Protein AF-A0A931UUV2-F1 (afdb_monomer_lite)

Radius of gyration: 27.18 Å; chains: 1; bounding box: 53×84×62 Å

pLDDT: mean 75.2, std 16.76, range [41.75, 92.62]

Secondary structure (DSSP, 8-state):
--------------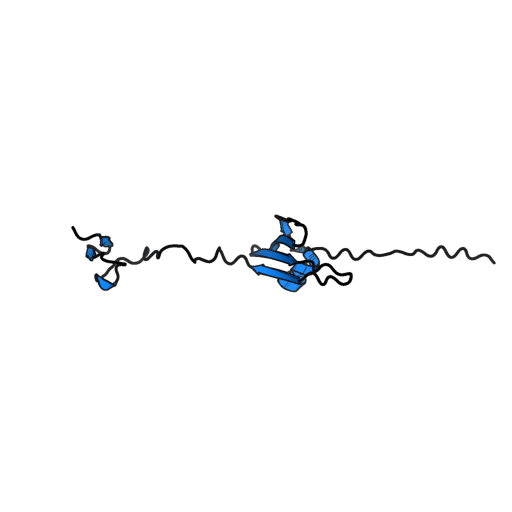---HHHHHHHHH---TTTPEEEEEEE-SSEEEEEEEETTEEEEEEEE--SSTT---EEEEEE--SS--SS-----TTS--SSGGGSSTT-EEETTEEE---

Foldseek 3Di:
DDPPPPPPPPPPPCPPPVLNVVCVQVVAHSVQWDWAPWDDDPFKTWIWIDGPNWIKIKMWGQDPDPPGPTDIHIDICPPPPVPDDDDCPPPWFDDAQVVDPDRFGRDPSHTHHDD

Structure (mmCIF, N/CA/C/O backbone):
data_AF-A0A931UUV2-F1
#
_entry.id   AF-A0A931UUV2-F1
#
loop_
_atom_site.group_PDB
_atom_site.id
_atom_site.type_symbol
_atom_site.label_atom_id
_atom_site.label_alt_id
_atom_site.label_comp_id
_atom_site.label_asym_id
_atom_site.label_entity_id
_atom_site.label_seq_id
_atom_site.pdbx_PDB_ins_code
_atom_site.Cartn_x
_atom_site.Cartn_y
_atom_site.Cartn_z
_atom_site.occupancy
_atom_site.B_iso_or_equiv
_atom_site.auth_seq_id
_atom_site.auth_comp_id
_atom_site.auth_asym_id
_atom_site.auth_atom_id
_atom_site.pdbx_PDB_model_num
ATOM 1 N N . MET A 1 1 ? 29.832 -46.466 -30.588 1.00 43.53 1 MET A N 1
ATOM 2 C CA . MET A 1 1 ? 30.261 -45.431 -29.619 1.00 43.53 1 MET A CA 1
ATOM 3 C C . MET A 1 1 ? 30.184 -44.061 -30.270 1.00 43.53 1 MET A C 1
ATOM 5 O O . MET A 1 1 ? 31.034 -43.744 -31.090 1.00 43.53 1 MET A O 1
ATOM 9 N N . ARG A 1 2 ? 29.149 -43.280 -29.950 1.00 47.00 2 ARG A N 1
ATOM 10 C CA . ARG A 1 2 ? 29.102 -41.823 -30.152 1.00 47.00 2 ARG A CA 1
ATOM 11 C C . ARG A 1 2 ? 27.909 -41.295 -29.351 1.00 47.00 2 ARG A C 1
ATOM 13 O O . ARG A 1 2 ? 26.802 -41.178 -29.858 1.00 47.00 2 ARG A O 1
ATOM 20 N N . PHE A 1 3 ? 28.135 -41.108 -28.052 1.00 41.75 3 PHE A N 1
ATOM 21 C CA . PHE A 1 3 ? 27.196 -40.430 -27.163 1.00 41.75 3 PHE A CA 1
ATOM 22 C C . PHE A 1 3 ? 27.220 -38.942 -27.519 1.00 41.75 3 PHE A C 1
ATOM 24 O O . PHE A 1 3 ? 28.161 -38.233 -27.170 1.00 41.75 3 PHE A O 1
ATOM 31 N N . LEU A 1 4 ? 26.202 -38.474 -28.242 1.00 49.59 4 LEU A N 1
ATOM 32 C CA . LEU A 1 4 ? 25.892 -37.051 -28.314 1.00 49.59 4 LEU A CA 1
ATOM 33 C C . LEU A 1 4 ? 25.261 -36.661 -26.975 1.00 49.59 4 LEU A C 1
ATOM 35 O O . LEU A 1 4 ? 24.046 -36.712 -26.800 1.00 49.59 4 LEU A O 1
ATOM 39 N N . VAL A 1 5 ? 26.114 -36.334 -26.005 1.00 54.09 5 VAL A N 1
ATOM 40 C CA . VAL A 1 5 ? 25.718 -35.656 -24.770 1.00 54.09 5 VAL A CA 1
ATOM 41 C C . VAL A 1 5 ? 25.314 -34.236 -25.168 1.00 54.09 5 VAL A C 1
ATOM 43 O O . VAL A 1 5 ? 26.140 -33.331 -25.232 1.00 54.09 5 VAL A O 1
ATOM 46 N N . PHE A 1 6 ? 24.040 -34.053 -25.516 1.00 47.78 6 PHE A N 1
ATOM 47 C CA . PHE A 1 6 ? 23.424 -32.733 -25.594 1.00 47.78 6 PHE A CA 1
ATOM 48 C C . PHE A 1 6 ? 23.299 -32.214 -24.163 1.00 47.78 6 PHE A C 1
ATOM 50 O O . PHE A 1 6 ? 22.319 -32.476 -23.468 1.00 47.78 6 PHE A O 1
ATOM 57 N N . SER A 1 7 ? 24.347 -31.533 -23.703 1.00 49.03 7 SER A N 1
ATOM 58 C CA . SER A 1 7 ? 24.366 -30.804 -22.441 1.00 49.03 7 SER A CA 1
ATOM 59 C C . SER A 1 7 ? 23.264 -29.747 -22.459 1.00 49.03 7 SER A C 1
ATOM 61 O O . SER A 1 7 ? 23.440 -28.647 -22.980 1.00 49.03 7 SER A O 1
ATOM 63 N N . ALA A 1 8 ? 22.110 -30.104 -21.896 1.00 55.12 8 ALA A N 1
ATOM 64 C CA . ALA A 1 8 ? 21.038 -29.192 -21.548 1.00 55.12 8 ALA A CA 1
ATOM 65 C C . ALA A 1 8 ? 21.537 -28.256 -20.438 1.00 55.12 8 ALA A C 1
ATOM 67 O O . ALA A 1 8 ? 21.342 -28.508 -19.250 1.00 55.12 8 ALA A O 1
ATOM 68 N N . LEU A 1 9 ? 22.221 -27.180 -20.827 1.00 50.59 9 LEU A N 1
ATOM 69 C CA . LEU A 1 9 ? 22.551 -26.078 -19.933 1.00 50.59 9 LEU A CA 1
ATOM 70 C C . LEU A 1 9 ? 21.280 -25.232 -19.738 1.00 50.59 9 LEU A C 1
ATOM 72 O O . LEU A 1 9 ? 21.109 -24.170 -20.332 1.00 50.59 9 LEU A O 1
ATOM 76 N N . LEU A 1 10 ? 20.342 -25.752 -18.943 1.00 49.38 10 LEU A N 1
ATOM 77 C CA . LEU A 1 10 ? 19.196 -25.004 -18.430 1.00 49.38 10 LEU A CA 1
ATOM 78 C C . LEU A 1 10 ? 19.723 -23.972 -17.428 1.00 49.38 10 LEU A C 1
ATOM 80 O O . L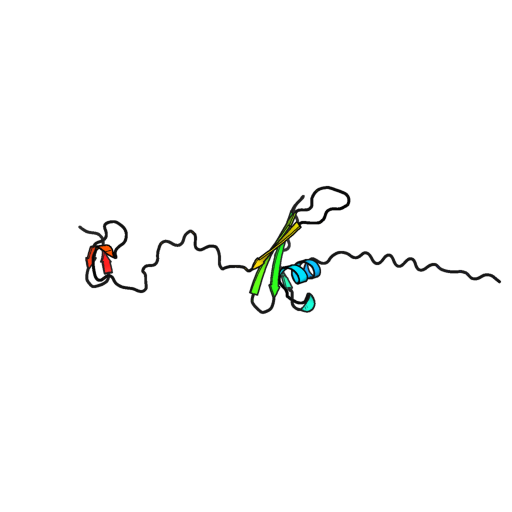EU A 1 10 ? 19.804 -24.220 -16.227 1.00 49.38 10 LEU A O 1
ATOM 84 N N . VAL A 1 11 ? 20.123 -22.809 -17.942 1.00 56.56 11 VAL A N 1
ATOM 85 C CA . VAL A 1 11 ? 20.379 -21.618 -17.133 1.00 56.56 11 VAL A CA 1
ATOM 86 C C . VAL A 1 11 ? 19.030 -21.176 -16.571 1.00 56.56 11 VAL A C 1
ATOM 88 O O . VAL A 1 11 ? 18.290 -20.426 -17.203 1.00 56.56 11 VAL A O 1
ATOM 91 N N . ALA A 1 12 ? 18.672 -21.694 -15.396 1.00 52.34 12 ALA A N 1
ATOM 92 C CA . ALA A 1 12 ? 17.559 -21.184 -14.614 1.00 52.34 12 ALA A CA 1
ATOM 93 C C . ALA A 1 12 ? 17.948 -19.783 -14.130 1.00 52.34 12 ALA A C 1
ATOM 95 O O . ALA A 1 12 ? 18.565 -19.613 -13.081 1.00 52.34 12 ALA A O 1
ATOM 96 N N . SER A 1 13 ? 17.642 -18.769 -14.937 1.00 46.62 13 SER A N 1
ATOM 97 C CA . SER A 1 13 ? 17.725 -17.376 -14.525 1.00 46.62 13 SER A CA 1
ATOM 98 C C . SER A 1 13 ? 16.754 -17.182 -13.364 1.00 46.62 13 SER A C 1
ATOM 100 O O . SER A 1 13 ? 15.549 -17.033 -13.569 1.00 46.62 13 SER A O 1
ATOM 102 N N . THR A 1 14 ? 17.262 -17.216 -12.134 1.00 53.50 14 THR A N 1
ATOM 103 C CA . THR A 1 14 ? 16.523 -16.832 -10.931 1.00 53.50 14 THR A CA 1
ATOM 104 C C . THR A 1 14 ? 16.313 -15.323 -10.963 1.00 53.50 14 THR A C 1
ATOM 106 O O . THR A 1 14 ? 16.978 -14.560 -10.265 1.00 53.50 14 THR A O 1
ATOM 109 N N . SER A 1 15 ? 15.404 -14.869 -11.823 1.00 52.19 15 SER A N 1
ATOM 110 C CA . SER A 1 15 ? 14.838 -13.531 -11.754 1.00 52.19 15 SER A CA 1
ATOM 111 C C . SER A 1 15 ? 14.118 -13.433 -10.414 1.00 52.19 15 SER A C 1
ATOM 113 O O . SER A 1 15 ? 13.059 -14.036 -10.225 1.00 52.19 15 SER A O 1
ATOM 115 N N . CYS A 1 16 ? 14.738 -12.747 -9.455 1.00 60.69 16 CYS A N 1
ATOM 116 C CA . CYS A 1 16 ? 14.181 -12.565 -8.124 1.00 60.69 16 CYS A CA 1
ATOM 117 C C . CYS A 1 16 ? 12.875 -11.772 -8.259 1.00 60.69 16 CYS A C 1
ATOM 119 O O . CYS A 1 16 ? 12.879 -10.572 -8.529 1.00 60.69 16 CYS A O 1
ATOM 121 N N . SER A 1 17 ? 11.744 -12.472 -8.174 1.00 70.81 17 SER A N 1
ATOM 122 C CA . SER A 1 17 ? 10.432 -11.846 -8.292 1.00 70.81 17 SER A CA 1
ATOM 123 C C . SER A 1 17 ? 10.220 -10.903 -7.099 1.00 70.81 17 SER A C 1
ATOM 125 O O . SER A 1 17 ? 10.499 -11.310 -5.966 1.00 70.81 17 SER A O 1
ATOM 127 N N . PRO A 1 18 ? 9.672 -9.687 -7.288 1.00 70.62 18 PRO A N 1
ATOM 128 C CA . PRO A 1 18 ? 9.371 -8.774 -6.180 1.00 70.62 18 PRO A CA 1
ATOM 129 C C . PRO A 1 18 ? 8.446 -9.413 -5.133 1.00 70.62 18 PRO A C 1
ATOM 131 O O . PRO A 1 18 ? 8.508 -9.057 -3.959 1.00 70.62 18 PRO A O 1
ATOM 134 N N . ARG A 1 19 ? 7.659 -10.431 -5.514 1.00 76.81 19 ARG A N 1
ATOM 135 C CA . ARG A 1 19 ? 6.848 -11.245 -4.594 1.00 76.81 19 ARG A CA 1
ATOM 136 C C . ARG A 1 19 ? 7.691 -12.077 -3.630 1.00 76.81 19 ARG A C 1
ATOM 138 O O . ARG A 1 19 ? 7.350 -12.150 -2.457 1.00 76.81 19 ARG A O 1
ATOM 145 N N . ALA A 1 20 ? 8.788 -12.673 -4.101 1.00 76.81 20 ALA A N 1
ATOM 146 C CA . ALA A 1 20 ? 9.680 -13.470 -3.260 1.00 76.81 20 ALA A CA 1
ATOM 147 C C . ALA A 1 20 ? 10.395 -12.580 -2.235 1.00 76.81 20 ALA A C 1
ATOM 149 O O . ALA A 1 20 ? 10.422 -12.898 -1.048 1.00 76.81 20 ALA A O 1
ATOM 150 N N . VAL A 1 21 ? 10.875 -11.409 -2.662 1.00 81.00 21 VAL A N 1
ATOM 151 C CA . VAL A 1 21 ? 11.527 -10.460 -1.746 1.00 81.00 21 VAL A CA 1
ATOM 152 C C . VAL A 1 21 ? 10.532 -9.891 -0.736 1.00 81.00 21 VAL A C 1
ATOM 154 O O . VAL A 1 21 ? 10.819 -9.838 0.458 1.00 81.00 21 VAL A O 1
ATOM 157 N N . THR A 1 22 ? 9.331 -9.538 -1.198 1.00 84.12 22 THR A N 1
ATOM 158 C CA . THR A 1 22 ? 8.265 -9.043 -0.322 1.00 84.12 22 THR A CA 1
ATOM 159 C C . THR A 1 22 ? 7.849 -10.117 0.684 1.00 84.12 22 THR A C 1
ATOM 161 O O . THR A 1 22 ? 7.710 -9.806 1.862 1.00 84.12 22 THR A O 1
ATOM 164 N N . SER A 1 23 ? 7.722 -11.384 0.262 1.00 84.81 23 SER A N 1
ATOM 165 C CA . SER A 1 23 ? 7.311 -12.494 1.135 1.00 84.81 23 SER A CA 1
ATOM 166 C C . SER A 1 23 ? 8.200 -12.660 2.365 1.00 84.81 23 SER A C 1
ATOM 168 O O . SER A 1 23 ? 7.685 -12.799 3.474 1.00 84.81 23 SER A O 1
ATOM 170 N N . GLY A 1 24 ? 9.521 -12.546 2.190 1.00 83.62 24 GLY A N 1
ATOM 171 C CA . GLY A 1 24 ? 10.477 -12.599 3.296 1.00 83.62 24 GLY A CA 1
ATOM 172 C C . GLY A 1 24 ? 10.428 -11.374 4.214 1.00 83.62 24 GLY A C 1
ATOM 173 O O . GLY A 1 24 ? 10.665 -11.507 5.408 1.00 83.62 24 GLY A O 1
ATOM 174 N N . GLN A 1 25 ? 10.091 -10.198 3.677 1.00 83.69 25 GLN A N 1
ATOM 175 C CA . GLN A 1 25 ? 10.031 -8.943 4.437 1.00 83.69 25 GLN A CA 1
ATOM 176 C C . GLN A 1 25 ? 8.745 -8.796 5.261 1.00 83.69 25 GLN A C 1
ATOM 178 O O . GLN A 1 25 ? 8.791 -8.297 6.381 1.00 83.69 25 GLN A O 1
ATOM 183 N N . ILE A 1 26 ? 7.594 -9.217 4.721 1.00 87.94 26 ILE A N 1
ATOM 184 C CA . ILE A 1 26 ? 6.282 -9.013 5.366 1.00 87.94 26 ILE A CA 1
ATOM 185 C C . ILE A 1 26 ? 5.726 -10.276 6.043 1.00 87.94 26 ILE A C 1
ATOM 187 O O . ILE A 1 26 ? 4.719 -10.197 6.740 1.00 87.94 26 ILE A O 1
ATOM 191 N N . GLY A 1 27 ? 6.347 -11.443 5.829 1.00 87.19 27 GLY A N 1
ATOM 192 C CA . GLY A 1 27 ? 5.898 -12.721 6.397 1.00 87.19 27 GLY A CA 1
ATOM 193 C C . GLY A 1 27 ? 4.671 -13.333 5.710 1.00 87.19 27 GLY A C 1
ATOM 194 O O . GLY A 1 27 ? 4.026 -14.217 6.271 1.00 87.19 27 GLY A O 1
ATOM 195 N N . CYS A 1 28 ? 4.335 -12.877 4.502 1.00 88.56 28 CYS A N 1
ATOM 196 C CA . CYS A 1 28 ? 3.236 -13.420 3.702 1.00 88.56 28 CYS A CA 1
ATOM 197 C C . CYS A 1 28 ? 3.745 -14.391 2.637 1.00 88.56 28 CYS A C 1
ATOM 199 O O . CYS A 1 28 ? 4.760 -14.101 2.009 1.00 88.56 28 CYS A O 1
ATOM 201 N N . PRO A 1 29 ? 3.041 -15.496 2.342 1.00 88.62 29 PRO A N 1
ATOM 202 C CA . PRO A 1 29 ? 3.442 -16.384 1.259 1.00 88.62 29 PRO A CA 1
ATOM 203 C C . PRO A 1 29 ? 3.338 -15.671 -0.095 1.00 88.62 29 PRO A C 1
ATOM 205 O O . PRO A 1 29 ? 2.382 -14.943 -0.360 1.00 88.62 29 PRO A O 1
ATOM 208 N N . ALA A 1 30 ? 4.305 -15.910 -0.986 1.00 85.31 30 ALA A N 1
ATOM 209 C CA . ALA A 1 30 ? 4.385 -15.249 -2.294 1.00 85.31 30 ALA A CA 1
ATOM 210 C C . ALA A 1 30 ? 3.136 -15.449 -3.177 1.00 85.31 30 ALA A C 1
ATOM 212 O O . ALA A 1 30 ? 2.862 -14.620 -4.044 1.00 85.31 30 ALA A O 1
ATOM 213 N N . SER A 1 31 ? 2.377 -16.526 -2.950 1.00 85.69 31 SER A N 1
ATOM 214 C CA . SER A 1 31 ? 1.106 -16.820 -3.620 1.00 85.69 31 SER A CA 1
ATOM 215 C C . SER A 1 31 ? -0.050 -15.914 -3.187 1.00 85.69 31 SER A C 1
ATOM 217 O O . SER A 1 31 ? -0.992 -15.744 -3.950 1.00 85.69 31 SER A O 1
ATOM 219 N N . GLU A 1 32 ? 0.012 -15.329 -1.989 1.00 88.81 32 GLU A N 1
ATOM 220 C CA . GLU A 1 32 ? -1.020 -14.428 -1.453 1.00 88.81 32 GLU A CA 1
ATOM 221 C C . GLU A 1 32 ? -0.675 -12.943 -1.658 1.00 88.81 32 GLU A C 1
ATOM 223 O O . GLU A 1 32 ? -1.466 -12.067 -1.308 1.00 88.81 32 GLU A O 1
ATOM 228 N N . ILE A 1 33 ? 0.502 -12.647 -2.221 1.00 89.06 33 ILE A N 1
ATOM 229 C CA . ILE A 1 33 ? 0.976 -11.281 -2.447 1.00 89.06 33 ILE A CA 1
ATOM 230 C C . ILE A 1 33 ? 0.547 -10.798 -3.831 1.00 89.06 33 ILE A C 1
ATOM 232 O O . ILE A 1 33 ? 0.999 -11.306 -4.861 1.00 89.06 33 ILE A O 1
ATOM 236 N N . THR A 1 34 ? -0.263 -9.743 -3.847 1.00 91.44 34 THR A N 1
ATOM 237 C CA . THR A 1 34 ? -0.608 -8.999 -5.063 1.00 91.44 34 THR A CA 1
ATOM 238 C C . THR A 1 34 ? 0.217 -7.723 -5.126 1.00 91.44 34 THR A C 1
ATOM 240 O O . THR A 1 34 ? 0.172 -6.923 -4.200 1.00 91.44 34 THR A O 1
ATOM 243 N N . ILE A 1 35 ? 0.975 -7.531 -6.206 1.00 89.50 35 ILE A N 1
ATOM 244 C CA . ILE A 1 35 ? 1.800 -6.335 -6.413 1.00 89.50 35 ILE A CA 1
ATOM 245 C C . ILE A 1 35 ? 1.043 -5.347 -7.305 1.00 89.50 35 ILE A C 1
ATOM 247 O O . ILE A 1 35 ? 0.530 -5.741 -8.352 1.00 89.50 35 ILE A O 1
ATOM 251 N N . THR A 1 36 ? 0.994 -4.084 -6.902 1.00 89.94 36 THR A N 1
ATOM 252 C CA . THR A 1 36 ? 0.379 -2.952 -7.610 1.00 89.94 36 THR A CA 1
ATOM 253 C C . THR A 1 36 ? 1.321 -1.742 -7.562 1.00 89.94 36 THR A C 1
ATOM 255 O O . THR A 1 36 ? 2.269 -1.734 -6.777 1.00 89.94 36 THR A O 1
ATOM 258 N N . ASN A 1 37 ? 1.089 -0.723 -8.402 1.00 86.75 37 ASN A N 1
ATOM 259 C CA . ASN A 1 37 ? 1.879 0.524 -8.443 1.00 86.75 37 ASN A CA 1
ATOM 260 C C . ASN A 1 37 ? 3.400 0.288 -8.477 1.00 86.75 37 ASN A C 1
ATOM 262 O O . 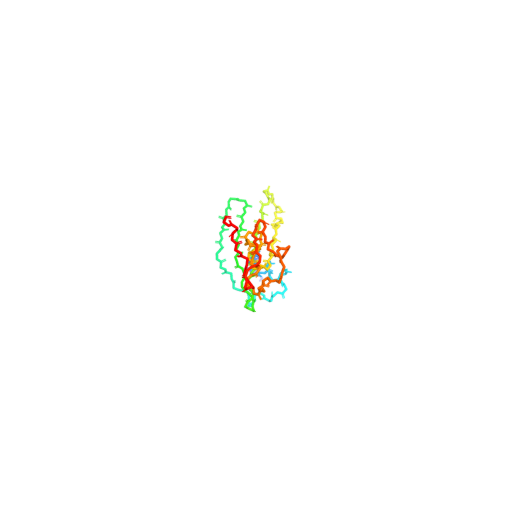ASN A 1 37 ? 4.141 0.830 -7.661 1.00 86.75 37 ASN A O 1
ATOM 266 N N . ASP A 1 38 ? 3.838 -0.602 -9.366 1.00 89.12 38 ASP A N 1
ATOM 267 C CA . ASP A 1 38 ? 5.244 -0.954 -9.539 1.00 89.12 38 ASP A CA 1
ATOM 268 C C . ASP A 1 38 ? 5.924 0.065 -10.456 1.00 89.12 38 ASP A C 1
ATOM 270 O O . ASP A 1 38 ? 5.718 0.069 -11.670 1.00 89.12 38 ASP A O 1
ATOM 274 N N . GLU A 1 39 ? 6.716 0.942 -9.856 1.00 87.50 39 GLU A N 1
ATOM 275 C CA . GLU A 1 39 ? 7.435 2.011 -10.530 1.00 87.50 39 GLU A CA 1
ATOM 276 C C . GLU A 1 39 ? 8.936 1.774 -10.398 1.00 87.50 39 GLU A C 1
ATOM 278 O O . GLU A 1 39 ? 9.480 1.674 -9.299 1.00 87.50 39 GLU A O 1
ATOM 283 N N . SER A 1 40 ? 9.635 1.697 -11.527 1.00 85.38 40 SER A N 1
ATOM 284 C CA . SER A 1 40 ? 11.092 1.584 -11.568 1.00 85.38 40 SER A CA 1
ATOM 285 C C . SER A 1 40 ? 11.712 2.887 -12.063 1.00 85.38 40 SER A C 1
ATOM 287 O O . SER A 1 40 ? 11.537 3.261 -13.222 1.00 85.38 40 SER A O 1
ATOM 289 N N . GLY A 1 41 ? 12.460 3.558 -11.196 1.00 82.56 41 GLY A N 1
ATOM 290 C CA . GLY A 1 41 ? 13.378 4.636 -11.538 1.00 82.56 41 GLY A CA 1
ATOM 291 C C . GLY A 1 41 ? 14.798 4.131 -11.820 1.00 82.56 41 GLY A C 1
ATOM 292 O O . GLY A 1 41 ? 15.090 2.939 -11.766 1.00 82.56 41 GLY A O 1
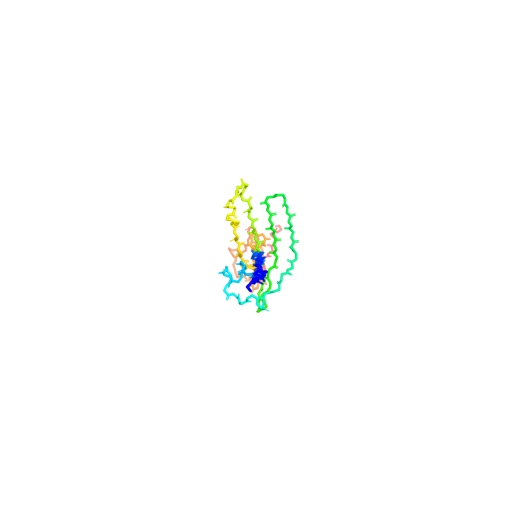ATOM 293 N N . TRP A 1 42 ? 15.702 5.070 -12.106 1.00 79.62 42 TRP A N 1
ATOM 294 C CA . TRP A 1 42 ? 17.093 4.806 -12.503 1.00 79.62 42 TRP A CA 1
ATOM 295 C C . TRP A 1 42 ? 17.944 4.076 -11.447 1.00 79.62 42 TRP A C 1
ATOM 297 O O . TRP A 1 42 ? 18.873 3.357 -11.802 1.00 79.62 42 TRP A O 1
ATOM 307 N N . SER A 1 43 ? 17.642 4.250 -10.161 1.00 78.62 43 SER A N 1
ATOM 308 C CA . SER A 1 43 ? 18.373 3.634 -9.038 1.00 78.62 43 SER A CA 1
ATOM 309 C C . SER A 1 43 ? 17.461 3.101 -7.932 1.00 78.62 43 SER A C 1
ATOM 311 O O . SER A 1 43 ? 17.931 2.473 -6.979 1.00 78.62 43 SER A O 1
ATOM 313 N N . THR A 1 44 ? 16.153 3.315 -8.078 1.00 82.56 44 THR A N 1
ATOM 314 C CA . THR A 1 44 ? 15.145 3.014 -7.064 1.00 82.56 44 THR A CA 1
ATOM 315 C C . THR A 1 44 ? 13.922 2.421 -7.731 1.00 82.56 44 THR A C 1
ATOM 317 O O . THR A 1 44 ? 13.481 2.927 -8.754 1.00 82.56 44 THR A O 1
ATOM 320 N N . ARG A 1 45 ? 13.340 1.383 -7.140 1.00 87.56 45 ARG A N 1
ATOM 321 C CA . ARG A 1 45 ? 12.057 0.812 -7.554 1.00 87.56 45 ARG A CA 1
ATOM 322 C C . ARG A 1 45 ? 11.113 0.803 -6.367 1.00 87.56 45 ARG A C 1
ATOM 324 O O . ARG A 1 45 ? 11.528 0.448 -5.269 1.00 87.56 45 ARG A O 1
ATOM 331 N N . THR A 1 46 ? 9.870 1.185 -6.572 1.00 89.62 46 THR A N 1
ATOM 332 C CA . THR A 1 46 ? 8.826 1.224 -5.550 1.00 89.62 46 THR A CA 1
ATOM 333 C C . THR A 1 46 ? 7.656 0.381 -6.000 1.00 89.62 46 THR A C 1
ATOM 335 O O . THR A 1 46 ? 7.329 0.362 -7.178 1.00 89.62 46 THR A O 1
ATOM 338 N N . TRP A 1 47 ? 7.029 -0.335 -5.076 1.00 92.00 47 TRP A N 1
ATOM 339 C CA . TRP A 1 47 ? 5.820 -1.091 -5.368 1.00 92.00 47 TRP A CA 1
ATOM 340 C C . TRP A 1 47 ? 4.931 -1.191 -4.138 1.00 92.00 47 TRP A C 1
ATOM 342 O O . TRP A 1 47 ? 5.386 -1.090 -2.999 1.00 92.00 47 TRP A O 1
ATOM 352 N N . THR A 1 48 ? 3.645 -1.410 -4.369 1.00 91.75 48 THR A N 1
ATOM 353 C CA . THR A 1 48 ? 2.663 -1.689 -3.324 1.00 91.75 48 THR A CA 1
ATOM 354 C C . THR A 1 48 ? 2.368 -3.183 -3.310 1.00 91.75 48 THR A C 1
ATOM 356 O O . THR A 1 48 ? 2.143 -3.790 -4.352 1.00 91.75 48 THR A O 1
ATOM 359 N N . ALA A 1 49 ? 2.395 -3.804 -2.138 1.00 91.56 49 ALA A N 1
ATOM 360 C CA . ALA A 1 49 ? 2.064 -5.206 -1.951 1.00 91.56 49 ALA A CA 1
ATOM 361 C C . ALA A 1 49 ? 0.807 -5.344 -1.094 1.00 91.56 49 ALA A C 1
ATOM 363 O O . ALA A 1 49 ? 0.722 -4.787 -0.006 1.00 91.56 49 ALA A O 1
ATOM 364 N N . HIS A 1 50 ? -0.159 -6.124 -1.559 1.00 90.31 50 HIS A N 1
ATOM 365 C CA . HIS A 1 50 ? -1.359 -6.465 -0.810 1.00 90.31 50 HIS A CA 1
ATOM 366 C C . HIS A 1 50 ? -1.288 -7.921 -0.369 1.00 90.31 50 HIS A C 1
ATOM 368 O O . HIS A 1 50 ? -1.025 -8.804 -1.185 1.00 90.31 50 HIS A O 1
ATOM 374 N N . CYS A 1 51 ? -1.538 -8.167 0.913 1.00 91.88 51 CYS A N 1
ATOM 375 C CA . CYS A 1 51 ? -1.607 -9.501 1.493 1.00 91.88 51 CYS A CA 1
ATOM 376 C C . CYS A 1 51 ? -2.681 -9.527 2.581 1.00 91.88 51 CYS A C 1
ATOM 378 O O . CYS A 1 51 ? -2.643 -8.708 3.495 1.00 91.88 51 CYS A O 1
ATOM 380 N N . ARG A 1 52 ? -3.632 -10.469 2.509 1.00 90.12 52 ARG A N 1
ATOM 381 C CA . ARG A 1 52 ? -4.665 -10.685 3.550 1.00 90.12 52 ARG A CA 1
ATOM 382 C C . ARG A 1 52 ? -5.405 -9.406 3.981 1.00 90.12 52 ARG A C 1
ATOM 384 O O . ARG A 1 52 ? -5.663 -9.197 5.161 1.00 90.12 52 ARG A O 1
ATOM 391 N N . GLY A 1 53 ? -5.709 -8.524 3.027 1.00 85.44 53 GLY A N 1
ATOM 392 C CA . GLY A 1 53 ? -6.376 -7.241 3.289 1.00 85.44 53 GLY A CA 1
ATOM 393 C C . GLY A 1 53 ? -5.480 -6.147 3.887 1.00 85.44 53 GLY A C 1
ATOM 394 O O . GLY A 1 53 ? -5.952 -5.035 4.096 1.00 85.44 53 GLY A O 1
ATOM 395 N N . LYS A 1 54 ? -4.194 -6.425 4.124 1.00 88.00 54 LYS A N 1
ATOM 396 C CA . LYS A 1 54 ? -3.179 -5.434 4.491 1.00 88.00 54 LYS A CA 1
ATOM 397 C C . LYS A 1 54 ? -2.464 -4.933 3.244 1.00 88.00 54 LYS A C 1
ATOM 399 O O . LYS A 1 54 ? -2.176 -5.703 2.325 1.00 88.00 54 LYS A O 1
ATOM 404 N N . THR A 1 55 ? -2.157 -3.645 3.237 1.00 90.44 55 THR A N 1
ATOM 405 C CA . THR A 1 55 ? -1.377 -2.987 2.185 1.00 90.44 55 THR A CA 1
ATOM 406 C C . THR A 1 55 ? 0.010 -2.690 2.729 1.00 90.44 55 THR A C 1
ATOM 408 O O . THR A 1 55 ? 0.141 -2.281 3.875 1.00 90.44 55 THR A O 1
ATOM 411 N N . TYR A 1 56 ? 1.042 -2.885 1.921 1.00 90.44 56 TYR A N 1
ATOM 412 C CA . TYR A 1 56 ? 2.438 -2.649 2.262 1.00 90.44 56 TYR A CA 1
ATOM 413 C C . TYR A 1 56 ? 3.082 -1.803 1.171 1.00 90.44 56 TYR A C 1
ATOM 415 O O . TYR A 1 56 ? 2.929 -2.099 -0.011 1.00 90.44 56 TYR A O 1
ATOM 423 N N . TYR A 1 57 ? 3.825 -0.775 1.559 1.00 91.31 57 TYR A N 1
ATOM 424 C CA . TYR A 1 57 ? 4.612 0.040 0.644 1.00 91.31 57 TYR A CA 1
ATOM 425 C C . TYR A 1 57 ? 6.063 -0.414 0.695 1.00 91.31 57 TYR A C 1
ATOM 427 O O . TYR A 1 57 ? 6.694 -0.392 1.755 1.00 9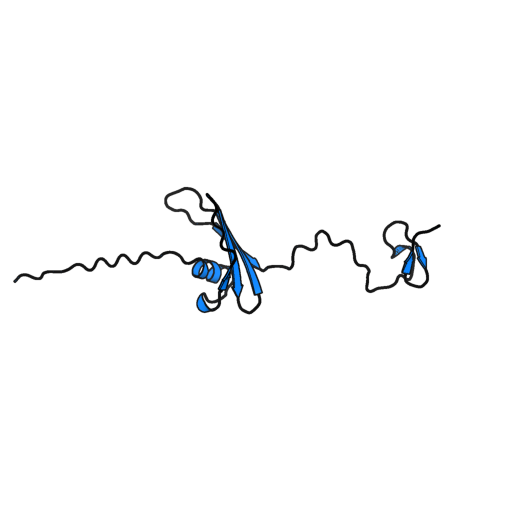1.31 57 TYR A O 1
ATOM 435 N N . CYS A 1 58 ? 6.570 -0.847 -0.452 1.00 89.94 58 CYS A N 1
ATOM 436 C CA . CYS A 1 58 ? 7.908 -1.377 -0.610 1.00 89.94 58 CYS A CA 1
ATOM 437 C C . CYS A 1 58 ? 8.754 -0.467 -1.499 1.00 89.94 58 CYS A C 1
ATOM 439 O O . CYS A 1 58 ? 8.273 0.099 -2.482 1.00 89.94 58 CYS A O 1
ATOM 441 N N . SER A 1 59 ? 10.038 -0.365 -1.178 1.00 88.88 59 SER A N 1
ATOM 442 C CA . SER A 1 59 ? 11.030 0.299 -2.014 1.00 88.88 59 SER A CA 1
ATOM 443 C C . SER A 1 59 ? 12.332 -0.489 -2.033 1.00 88.88 59 SER A C 1
ATOM 445 O O . SER A 1 59 ? 12.707 -1.118 -1.044 1.00 88.88 59 SER A O 1
ATOM 447 N N . SER A 1 60 ? 13.026 -0.462 -3.167 1.00 86.69 60 SER A N 1
ATOM 448 C CA . SER A 1 60 ? 14.354 -1.034 -3.341 1.00 86.69 60 SER A CA 1
ATOM 449 C C . SER A 1 60 ? 15.306 -0.009 -3.925 1.00 86.69 60 SER A C 1
ATOM 451 O O . SER A 1 60 ? 14.982 0.575 -4.956 1.00 86.69 60 SER A O 1
ATOM 453 N N . HIS A 1 61 ? 16.483 0.157 -3.328 1.00 81.94 61 HIS A N 1
ATOM 454 C CA . HIS A 1 61 ? 17.599 0.876 -3.949 1.00 81.94 61 HIS A CA 1
ATOM 455 C C . HIS A 1 61 ? 18.603 -0.124 -4.528 1.00 81.94 61 HIS A C 1
ATOM 457 O O . HIS A 1 61 ? 19.099 -0.996 -3.809 1.00 81.94 61 HIS A O 1
ATOM 463 N N . SER A 1 62 ? 18.922 -0.001 -5.817 1.00 69.50 62 SER A N 1
ATOM 464 C CA . SER A 1 62 ? 19.997 -0.763 -6.453 1.00 69.50 62 SER A CA 1
ATOM 465 C C . SER A 1 62 ? 21.300 0.034 -6.368 1.00 69.50 62 SER A C 1
ATOM 467 O O . SER A 1 62 ? 21.482 1.010 -7.093 1.00 69.50 62 SER A O 1
ATOM 469 N N . GLY A 1 63 ? 22.214 -0.370 -5.482 1.00 59.66 63 GLY A N 1
ATOM 470 C CA . GLY A 1 63 ? 23.584 0.148 -5.488 1.00 59.66 63 GLY A CA 1
ATOM 471 C C . GLY A 1 63 ? 24.306 -0.317 -6.756 1.00 59.66 63 GLY A C 1
ATOM 472 O O . GLY A 1 63 ? 24.318 -1.510 -7.044 1.00 59.66 63 GLY A O 1
ATOM 473 N N . GLY A 1 64 ? 24.863 0.610 -7.539 1.00 51.66 64 GLY A N 1
ATOM 474 C CA . GLY A 1 64 ? 25.525 0.328 -8.817 1.00 51.66 64 GLY A CA 1
ATOM 475 C C . GLY A 1 64 ? 26.809 -0.494 -8.663 1.00 51.66 64 GLY A C 1
ATOM 476 O O . GLY A 1 64 ? 27.900 0.063 -8.610 1.00 51.66 64 GLY A O 1
ATOM 477 N N . GLY A 1 65 ? 26.677 -1.818 -8.598 1.00 52.62 65 GLY A N 1
ATOM 478 C CA . GLY A 1 65 ? 27.784 -2.770 -8.543 1.00 52.62 65 GLY A CA 1
ATOM 479 C C . GLY A 1 65 ? 27.318 -4.198 -8.835 1.00 52.62 65 GLY A C 1
ATOM 480 O O . GLY A 1 65 ? 26.170 -4.555 -8.590 1.00 52.62 65 GLY A O 1
ATOM 481 N N . SER A 1 66 ? 28.215 -5.034 -9.357 1.00 50.19 66 SER A N 1
ATOM 482 C CA . SER A 1 66 ? 27.986 -6.409 -9.847 1.00 50.19 66 SER A CA 1
ATOM 483 C C . SER A 1 66 ? 27.538 -7.437 -8.785 1.00 50.19 66 SER A C 1
ATOM 485 O O . SER A 1 66 ? 27.319 -8.601 -9.106 1.00 50.19 66 SER A O 1
ATOM 487 N N . GLN A 1 67 ? 27.340 -7.003 -7.539 1.00 49.28 67 GLN A N 1
ATOM 488 C CA . GLN A 1 67 ? 26.658 -7.719 -6.455 1.00 49.28 67 GLN A CA 1
ATOM 489 C C . GLN A 1 67 ? 25.660 -6.773 -5.768 1.00 49.28 67 GLN A C 1
ATOM 491 O O . GLN A 1 67 ? 25.730 -6.539 -4.563 1.00 49.28 67 GLN A O 1
ATOM 496 N N . ALA A 1 68 ? 24.759 -6.162 -6.537 1.00 53.41 68 ALA A N 1
ATOM 497 C CA . ALA A 1 68 ? 23.729 -5.284 -5.998 1.00 53.41 68 ALA A CA 1
ATOM 498 C C . ALA A 1 68 ? 22.745 -6.093 -5.135 1.00 53.41 68 ALA A C 1
ATOM 500 O O . ALA A 1 68 ? 21.732 -6.601 -5.619 1.00 53.41 68 ALA A O 1
ATOM 501 N N . THR A 1 69 ? 23.029 -6.218 -3.839 1.00 57.38 69 THR A N 1
ATOM 502 C CA . THR A 1 69 ? 22.022 -6.549 -2.832 1.00 57.38 69 THR A CA 1
ATOM 503 C C . THR A 1 69 ? 21.052 -5.378 -2.784 1.00 57.38 69 THR A C 1
ATOM 505 O O . THR A 1 69 ? 21.244 -4.416 -2.043 1.00 57.38 69 THR A O 1
ATOM 508 N N . ALA A 1 70 ? 20.037 -5.416 -3.649 1.00 65.62 70 ALA A N 1
ATOM 509 C CA . ALA A 1 70 ? 18.977 -4.424 -3.648 1.00 65.62 70 ALA A CA 1
ATOM 510 C C . ALA A 1 70 ? 18.384 -4.371 -2.233 1.00 65.62 70 ALA A C 1
ATOM 512 O O . ALA A 1 70 ? 17.789 -5.343 -1.764 1.00 65.62 70 ALA A O 1
ATOM 513 N N . GLN A 1 71 ? 18.621 -3.267 -1.524 1.00 77.19 71 GLN A N 1
ATOM 514 C CA . GLN A 1 71 ? 18.122 -3.080 -0.166 1.00 77.19 71 GLN A CA 1
ATOM 515 C C . GLN A 1 71 ? 16.627 -2.831 -0.276 1.00 77.19 71 GLN A C 1
ATOM 517 O O . GLN A 1 71 ? 16.221 -1.757 -0.718 1.00 77.19 71 GLN A O 1
ATOM 522 N N . VAL A 1 72 ? 15.828 -3.843 0.061 1.00 85.06 72 VAL A N 1
ATOM 523 C CA . VAL A 1 72 ? 14.369 -3.773 0.003 1.00 85.06 72 VAL A CA 1
ATOM 524 C C . VAL A 1 72 ? 13.812 -3.511 1.388 1.00 85.06 72 VAL A C 1
ATOM 526 O O . VAL A 1 72 ? 14.069 -4.273 2.316 1.00 85.06 72 VAL A O 1
ATOM 529 N N . SER A 1 73 ? 13.021 -2.452 1.506 1.00 87.38 73 SER A N 1
ATOM 530 C CA . SER A 1 73 ? 12.296 -2.094 2.718 1.00 87.38 73 SER A CA 1
ATOM 531 C C . SER A 1 73 ? 10.808 -2.085 2.414 1.00 87.38 73 SER A C 1
ATOM 533 O O . SER A 1 73 ? 10.371 -1.358 1.526 1.00 87.38 73 SER A O 1
ATOM 535 N N . CYS A 1 74 ? 10.038 -2.895 3.137 1.00 88.81 74 CYS A N 1
ATOM 536 C CA . CYS A 1 74 ? 8.582 -2.921 3.063 1.00 88.81 74 CYS A CA 1
ATOM 537 C C . CYS A 1 74 ? 8.015 -2.512 4.418 1.00 88.81 74 CYS A C 1
ATOM 539 O O . CYS A 1 74 ? 8.356 -3.100 5.444 1.00 88.81 74 CYS A O 1
ATOM 541 N N . LYS A 1 75 ? 7.132 -1.519 4.431 1.00 89.81 75 LYS A N 1
ATOM 542 C CA . LYS A 1 75 ? 6.382 -1.128 5.628 1.00 89.81 75 LYS A CA 1
ATOM 543 C C . LYS A 1 75 ? 4.905 -1.356 5.373 1.00 89.81 75 LYS A C 1
ATOM 545 O O . LYS A 1 75 ? 4.417 -1.029 4.294 1.00 89.81 75 LYS A O 1
ATOM 550 N N . GLU A 1 76 ? 4.197 -1.920 6.353 1.00 89.06 76 GLU A N 1
ATOM 551 C CA . GLU A 1 76 ? 2.733 -1.921 6.313 1.00 89.06 76 GLU A CA 1
ATOM 552 C C . GLU A 1 76 ? 2.279 -0.470 6.166 1.00 89.06 76 GLU A C 1
ATOM 554 O O . GLU A 1 76 ? 2.881 0.439 6.747 1.00 89.06 76 GLU A O 1
ATOM 559 N N . ALA A 1 77 ? 1.259 -0.256 5.346 1.00 82.12 77 ALA A N 1
ATOM 560 C CA . ALA A 1 77 ? 0.541 0.992 5.253 1.00 82.12 77 ALA A CA 1
ATOM 561 C C . ALA A 1 77 ? -0.117 1.243 6.612 1.00 82.12 77 ALA A C 1
ATOM 563 O O . ALA A 1 77 ? -1.307 1.010 6.805 1.00 82.12 77 ALA A O 1
ATOM 564 N N . GLN A 1 78 ? 0.671 1.728 7.571 1.00 60.16 78 GLN A N 1
ATOM 565 C CA . GLN A 1 78 ? 0.146 2.543 8.639 1.00 60.16 78 GLN A CA 1
ATOM 566 C C . GLN A 1 78 ? -0.544 3.673 7.887 1.00 60.16 78 GLN A C 1
ATOM 568 O O . GLN A 1 78 ? 0.123 4.445 7.190 1.00 60.16 78 GLN A O 1
ATOM 573 N N . GLN A 1 79 ? -1.877 3.667 7.923 1.00 53.16 79 GLN A N 1
ATOM 574 C CA . GLN A 1 79 ? -2.727 4.774 7.503 1.00 53.16 79 GLN A CA 1
ATOM 575 C C . GLN A 1 79 ? -1.949 6.072 7.732 1.00 53.16 79 GLN A C 1
ATOM 577 O O . GLN A 1 79 ? -1.390 6.198 8.829 1.00 53.16 79 GLN A O 1
ATOM 582 N N . PRO A 1 80 ? -1.776 6.904 6.681 1.00 50.69 80 PRO A N 1
ATOM 583 C CA . PRO A 1 80 ? -0.702 7.889 6.569 1.00 50.69 80 PRO A CA 1
ATOM 584 C C . PRO A 1 80 ? -0.452 8.521 7.916 1.00 50.69 80 PRO A C 1
ATOM 586 O O . PRO A 1 80 ? -1.425 8.898 8.568 1.00 50.69 80 PRO A O 1
ATOM 589 N N . ALA A 1 81 ? 0.822 8.577 8.321 1.00 52.56 81 ALA A N 1
ATOM 590 C CA . ALA A 1 81 ? 1.253 9.263 9.525 1.00 52.56 81 ALA A CA 1
ATOM 591 C C . ALA A 1 81 ? 0.325 10.454 9.769 1.00 52.56 81 ALA A C 1
ATOM 593 O O . ALA A 1 81 ? 0.345 11.433 9.022 1.00 52.56 81 ALA A O 1
ATOM 594 N N . SER A 1 82 ? -0.544 10.307 10.769 1.00 49.50 82 SER A N 1
ATOM 595 C CA . SER A 1 82 ? -1.388 11.356 11.317 1.00 49.50 82 SER A CA 1
ATOM 596 C C . SER A 1 82 ? -0.453 12.354 12.001 1.00 49.50 82 SER A C 1
ATOM 598 O O . SER A 1 82 ? -0.389 12.446 13.220 1.00 49.50 82 SER A O 1
ATOM 600 N N . GLY A 1 83 ? 0.360 13.023 11.192 1.00 54.19 83 GLY A N 1
ATOM 601 C CA . GLY A 1 83 ? 1.284 14.090 11.543 1.00 54.19 83 GLY A CA 1
ATOM 602 C C . GLY A 1 83 ? 0.845 15.425 10.948 1.00 54.19 83 GLY A C 1
ATOM 603 O O . GLY A 1 83 ? 1.639 16.354 10.927 1.00 54.19 83 GLY A O 1
ATOM 604 N N . ALA A 1 84 ? -0.395 15.504 10.457 1.00 52.31 84 ALA A N 1
ATOM 605 C CA . ALA A 1 84 ? -1.119 16.734 10.156 1.00 52.31 84 ALA A CA 1
ATOM 606 C C . ALA A 1 84 ? -2.622 16.428 9.993 1.00 52.31 84 ALA A C 1
ATOM 608 O O . ALA A 1 84 ? -3.218 16.693 8.956 1.00 52.31 84 ALA A O 1
ATOM 609 N N . VAL A 1 85 ? -3.247 15.830 11.007 1.00 49.38 85 VAL A N 1
ATOM 610 C CA . VAL A 1 85 ? -4.616 16.241 11.323 1.00 49.38 85 VAL A CA 1
ATOM 611 C C . VAL A 1 85 ? -4.521 16.986 12.632 1.00 49.38 85 VAL A C 1
ATOM 613 O O . VAL A 1 85 ? -4.088 16.454 13.657 1.00 49.38 85 VAL A O 1
ATOM 616 N N . GLU A 1 86 ? -4.840 18.270 12.535 1.00 51.25 86 GLU A N 1
ATOM 617 C CA . GLU A 1 86 ? -5.287 19.059 13.656 1.00 51.25 86 GLU A CA 1
ATOM 618 C C . GLU A 1 86 ? -6.135 18.204 14.577 1.00 51.25 86 GLU A C 1
ATOM 620 O O . GLU A 1 86 ? -6.985 17.415 14.173 1.00 51.25 86 GLU A O 1
ATOM 625 N N . SER A 1 87 ? -5.829 18.378 15.844 1.00 53.16 87 SER A N 1
ATOM 626 C CA . SER A 1 87 ? -6.535 17.810 16.957 1.00 53.16 87 SER A CA 1
ATOM 627 C C . SER A 1 87 ? -8.043 17.924 16.817 1.00 53.16 87 SER A C 1
ATOM 629 O O . SER A 1 87 ? -8.648 18.903 17.249 1.00 53.16 87 SER A O 1
ATOM 631 N N . SER A 1 88 ? -8.647 16.849 16.346 1.00 54.09 88 SER A N 1
ATOM 632 C CA . SER A 1 88 ? -10.032 16.560 16.620 1.00 54.09 88 SER A CA 1
ATOM 633 C C . SER A 1 88 ? -10.133 16.160 18.088 1.00 54.09 88 SER A C 1
ATOM 635 O O . SER A 1 88 ? -10.115 14.986 18.452 1.00 54.09 88 SER A O 1
ATOM 637 N N . SER A 1 89 ? -10.308 17.179 18.928 1.00 52.12 89 SER A N 1
ATOM 638 C CA . SER A 1 89 ? -11.070 17.079 20.175 1.00 52.12 89 SER A CA 1
ATOM 639 C C . SER A 1 89 ? -12.562 16.760 19.899 1.00 52.12 89 SER A C 1
ATOM 641 O O . SER A 1 89 ? -13.409 16.904 20.774 1.00 52.12 89 SER A O 1
ATOM 643 N N . ASP A 1 90 ? -12.914 16.317 18.689 1.00 59.88 90 ASP A N 1
ATOM 644 C CA . ASP A 1 90 ? -14.271 16.252 18.148 1.00 59.88 90 ASP A CA 1
ATOM 645 C C . ASP A 1 90 ? -15.039 14.970 18.477 1.00 59.88 90 ASP A C 1
ATOM 647 O O . ASP A 1 90 ? -15.863 14.524 17.685 1.00 59.88 90 ASP A O 1
ATOM 651 N N . VAL A 1 91 ? -14.852 14.395 19.667 1.00 57.84 91 VAL A N 1
ATOM 652 C CA . VAL A 1 91 ? -15.927 13.574 20.268 1.00 57.84 91 VAL A CA 1
ATOM 653 C C . VAL A 1 91 ? -16.032 13.762 21.789 1.00 57.84 91 VAL A C 1
ATOM 655 O O . VAL A 1 91 ? -16.568 12.917 22.500 1.00 57.84 91 VAL A O 1
ATOM 658 N N . GLY A 1 92 ? -15.532 14.875 22.326 1.00 65.25 92 GLY A N 1
ATOM 659 C CA . GLY A 1 92 ? -15.697 15.209 23.737 1.00 65.25 92 GLY A CA 1
ATOM 660 C C . GLY A 1 92 ? -15.956 16.694 23.873 1.00 65.25 92 GLY A C 1
ATOM 661 O O . GLY A 1 92 ? -15.049 17.494 23.673 1.00 65.25 92 GLY A O 1
ATOM 662 N N . GLY A 1 93 ? -17.195 17.069 24.190 1.00 79.56 93 GLY A N 1
ATOM 663 C CA . GLY A 1 93 ? -17.498 18.449 24.548 1.00 79.56 93 GLY A CA 1
ATOM 664 C C . GLY A 1 93 ? -16.603 18.946 25.689 1.00 79.56 93 GLY A C 1
ATOM 665 O O . GLY A 1 93 ? -16.035 18.158 26.444 1.00 79.56 93 GLY A O 1
ATOM 666 N N . CYS A 1 94 ? -16.469 20.258 25.825 1.00 89.31 94 CYS A N 1
ATOM 667 C CA . CYS A 1 94 ? -15.668 20.844 26.894 1.00 89.31 94 CYS A CA 1
ATOM 668 C C . CYS A 1 94 ? -16.464 20.916 28.211 1.00 89.31 94 CYS A C 1
ATOM 670 O O . CYS A 1 94 ? -17.685 21.063 28.216 1.00 89.31 94 CYS A O 1
ATOM 672 N N . LYS A 1 95 ? -15.773 20.847 29.349 1.00 91.81 95 LYS A N 1
ATOM 673 C CA . LYS A 1 95 ? -16.343 21.152 30.675 1.00 91.81 95 LYS A CA 1
ATOM 674 C C . LYS A 1 95 ? -15.757 22.426 31.288 1.00 91.81 95 LYS A C 1
ATOM 676 O O . LYS A 1 95 ? -16.425 23.082 32.077 1.00 91.81 95 LYS A O 1
ATOM 681 N N . TYR A 1 96 ? -14.519 22.754 30.925 1.00 89.88 96 TYR A N 1
ATOM 682 C CA . TYR A 1 96 ? -13.773 23.914 31.411 1.00 89.88 96 TYR A CA 1
ATOM 683 C C . TYR A 1 96 ? -12.956 24.516 30.263 1.00 89.88 96 TYR A C 1
ATOM 685 O O . TYR A 1 96 ? -12.575 23.792 29.341 1.00 89.88 96 TYR A O 1
ATOM 693 N N . ASP A 1 97 ? -12.642 25.809 30.346 1.00 89.88 97 ASP A N 1
ATOM 694 C CA . ASP A 1 97 ? -11.944 26.564 29.290 1.00 89.88 97 ASP A CA 1
ATOM 695 C C . ASP A 1 97 ? -10.558 25.999 28.963 1.00 89.88 97 ASP A C 1
ATOM 697 O O . ASP A 1 97 ? -10.151 25.965 27.809 1.00 89.88 97 ASP A O 1
ATOM 701 N N . THR A 1 98 ? -9.866 25.437 29.956 1.00 90.12 98 THR A N 1
ATOM 702 C CA . THR A 1 98 ? -8.539 24.816 29.790 1.00 90.12 98 THR A CA 1
ATOM 703 C C . THR A 1 98 ? -8.537 23.569 28.904 1.00 90.12 98 THR A C 1
ATOM 705 O O . THR A 1 98 ? -7.474 23.076 28.533 1.00 90.12 98 THR A O 1
ATOM 708 N N . GLN A 1 99 ? -9.715 23.032 28.577 1.00 89.56 99 GLN A N 1
ATOM 709 C CA . GLN A 1 99 ? -9.876 21.900 27.662 1.00 89.56 99 GLN A CA 1
ATOM 710 C C . GLN A 1 99 ? -9.980 22.349 26.202 1.00 89.56 99 GLN A C 1
ATOM 712 O O . GLN A 1 99 ? -9.858 21.533 25.286 1.00 89.56 99 GLN A O 1
ATOM 717 N N . CYS A 1 100 ? -10.219 23.639 25.983 1.00 86.75 100 CY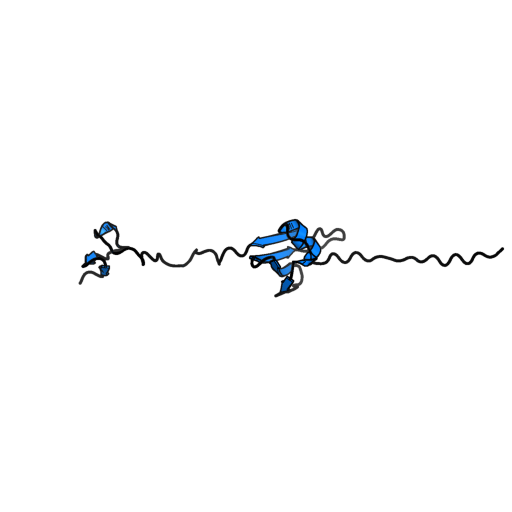S A N 1
ATOM 718 C CA . CYS A 1 100 ? -10.285 24.231 24.668 1.00 86.75 100 CYS A CA 1
ATOM 719 C C . CYS A 1 100 ? -8.884 24.586 24.176 1.00 86.75 100 CYS A C 1
ATOM 721 O O . CYS A 1 100 ? -8.001 24.983 24.932 1.00 86.75 100 CYS A O 1
ATOM 723 N N . LYS A 1 101 ? -8.660 24.393 22.876 1.00 85.62 101 LYS A N 1
ATOM 724 C CA . LYS A 1 101 ? -7.382 24.727 22.252 1.00 85.62 101 LYS A CA 1
ATOM 725 C C . LYS A 1 101 ? -7.305 26.212 21.940 1.00 85.62 101 LYS A C 1
ATOM 727 O O . LYS A 1 101 ? -8.255 26.772 21.395 1.00 85.62 101 LYS A O 1
ATOM 732 N N . GLY A 1 102 ? -6.144 26.797 22.217 1.00 85.94 102 GLY A N 1
ATOM 733 C CA . GLY A 1 102 ? -5.892 28.217 22.000 1.00 85.94 102 GLY A CA 1
ATOM 734 C C . GLY A 1 102 ? -6.636 29.076 23.017 1.00 85.94 102 GLY A C 1
ATOM 735 O O . GLY A 1 102 ? -6.683 28.738 24.194 1.00 85.94 102 GLY A O 1
ATOM 736 N N . GLU A 1 103 ? -7.228 30.167 22.542 1.00 87.94 103 GLU A N 1
ATOM 737 C CA . GLU A 1 103 ? -7.933 31.165 23.364 1.00 87.94 103 GLU A CA 1
ATOM 738 C C . GLU A 1 103 ? -9.455 30.934 23.411 1.00 87.94 103 GLU A C 1
ATOM 740 O O . GLU A 1 103 ? -10.227 31.803 23.808 1.00 87.94 103 GLU A O 1
ATOM 745 N N . ARG A 1 104 ? -9.911 29.757 22.975 1.00 91.12 104 ARG A N 1
ATOM 746 C CA . ARG A 1 104 ? -11.335 29.408 22.937 1.00 91.12 104 ARG A CA 1
ATOM 747 C C . ARG A 1 104 ? -11.874 29.165 24.350 1.00 91.12 104 ARG A C 1
ATOM 749 O O . ARG A 1 104 ? -11.204 28.561 25.180 1.00 91.12 104 ARG A O 1
ATOM 756 N N . VAL A 1 105 ? -13.123 29.557 24.583 1.00 92.44 105 VAL A N 1
ATOM 757 C CA . VAL A 1 105 ? -13.823 29.451 25.875 1.00 92.44 105 VAL A CA 1
ATOM 758 C C . VAL A 1 105 ? -14.870 28.341 25.803 1.00 92.44 105 VAL A C 1
ATOM 760 O O . VAL A 1 105 ? -15.480 28.122 24.753 1.00 92.44 105 VAL A O 1
ATOM 763 N N . CYS A 1 106 ? -15.096 27.619 26.898 1.00 92.00 106 CYS A N 1
ATOM 764 C CA . CYS A 1 106 ? -16.076 26.548 26.933 1.00 92.00 106 CYS A CA 1
ATOM 765 C C . CYS A 1 106 ? -17.501 27.077 27.160 1.00 92.00 106 CYS A C 1
ATOM 767 O O . CYS A 1 106 ? -17.855 27.493 28.260 1.00 92.00 106 CYS A O 1
ATOM 769 N N . GLN A 1 107 ? -18.360 26.994 26.141 1.00 92.62 107 GLN A N 1
ATOM 770 C CA . GLN A 1 107 ? -19.773 27.371 26.222 1.00 92.62 107 GLN A CA 1
ATOM 771 C C . GLN A 1 107 ? -20.682 26.215 25.797 1.00 92.62 107 GLN A C 1
ATOM 773 O O . GLN A 1 107 ? -20.593 25.705 24.683 1.00 92.62 107 GLN A O 1
ATOM 778 N N . ASN A 1 108 ? -21.597 25.800 26.681 1.00 90.12 108 ASN A N 1
ATOM 779 C CA . ASN A 1 108 ? -22.576 24.730 26.420 1.00 90.12 108 ASN A CA 1
ATOM 780 C C . ASN A 1 108 ? -21.951 23.421 25.905 1.00 90.12 108 ASN A C 1
ATOM 782 O O . ASN A 1 108 ? -22.473 22.777 24.994 1.00 90.12 108 ASN A O 1
ATOM 786 N N . GLY A 1 109 ? -20.800 23.036 26.460 1.00 89.50 109 GLY A N 1
ATOM 787 C CA . GLY A 1 109 ? -20.091 21.838 26.019 1.00 89.50 109 GLY A CA 1
ATOM 788 C C . GLY A 1 109 ? -19.332 22.004 24.702 1.00 89.50 109 GLY A C 1
ATOM 789 O O . GLY A 1 109 ? -18.835 21.016 24.169 1.00 89.50 109 GLY A O 1
ATOM 790 N N . ARG A 1 110 ? -19.220 23.221 24.160 1.00 90.06 110 ARG A N 1
ATOM 791 C CA . ARG A 1 110 ? -18.481 23.522 22.930 1.00 90.06 110 ARG A CA 1
ATOM 792 C C . ARG A 1 110 ? -17.473 24.639 23.148 1.00 90.06 110 ARG A C 1
ATOM 794 O O . ARG A 1 110 ? -17.779 25.661 23.747 1.00 90.06 110 ARG A O 1
ATOM 801 N N . CYS A 1 111 ? -16.274 24.460 22.613 1.00 90.69 111 CYS A N 1
ATOM 802 C CA . CYS A 1 111 ? -15.280 25.522 22.582 1.00 90.69 111 CYS A CA 1
ATOM 803 C C . CYS A 1 111 ? -15.694 26.573 21.544 1.00 90.69 111 CYS A C 1
ATOM 805 O O . CYS A 1 111 ? -15.850 26.235 20.372 1.00 90.69 111 CYS A O 1
ATOM 807 N N . VAL A 1 112 ? -15.855 27.832 21.934 1.00 91.44 112 VAL A N 1
ATOM 808 C CA . VAL A 1 112 ? -16.217 28.951 21.043 1.00 91.44 112 VAL A CA 1
ATOM 809 C C . VAL A 1 112 ? -15.192 30.078 21.159 1.00 91.44 112 VAL A C 1
ATOM 811 O O . VAL A 1 112 ? -14.421 30.109 22.116 1.00 91.44 112 VAL A O 1
ATOM 814 N N . GLU A 1 113 ? -15.139 30.975 20.177 1.00 90.81 113 GLU A N 1
ATOM 815 C CA . GLU A 1 113 ? -14.282 32.165 20.244 1.00 90.81 113 GLU A CA 1
ATOM 816 C C . GLU A 1 113 ? -14.900 33.219 21.183 1.00 90.81 113 GLU A C 1
ATOM 818 O O . GLU A 1 113 ? -16.120 33.420 21.140 1.00 90.81 113 GLU A O 1
ATOM 823 N N . PRO A 1 114 ? -14.105 33.867 22.052 1.00 86.25 114 PRO A N 1
ATOM 824 C CA . PRO A 1 114 ? -14.577 35.007 22.832 1.00 86.25 114 PRO A CA 1
ATOM 825 C C . PRO A 1 114 ? -14.858 36.206 21.905 1.00 86.25 114 PRO A C 1
ATOM 827 O O . PRO A 1 114 ? -14.106 36.436 20.959 1.00 86.25 114 PRO A O 1
ATOM 830 N N . GLN A 1 115 ? -15.950 36.939 22.161 1.00 76.25 115 GLN A N 1
ATOM 831 C CA . GLN A 1 115 ? -16.273 38.203 21.475 1.00 76.25 115 GLN A CA 1
ATOM 832 C C . GLN A 1 115 ? -15.611 39.406 22.140 1.00 76.25 115 GLN A C 1
ATOM 834 O O . GLN A 1 115 ? -15.419 39.354 23.377 1.00 76.25 115 GLN A O 1
#

Sequence (115 aa):
MRFLVFSALLVASTSCSPRAVTSGQIGCPASEITITNDESGWSTRTWTAHCRGKTYYCSSHSGGGSQATAQVSCKEAQQPASGAVESSSDVGGCKYDTQCKGERVCQNGRCVEPQ